Protein AF-A0A7V7WGE4-F1 (afdb_monomer_lite)

Radius of gyration: 20.39 Å; chains: 1; bounding box: 43×36×59 Å

Structure (mmCIF, N/CA/C/O backbone):
data_AF-A0A7V7WGE4-F1
#
_entry.id   AF-A0A7V7WGE4-F1
#
loop_
_atom_site.group_PDB
_atom_site.id
_atom_site.type_symbol
_atom_site.label_atom_id
_atom_site.label_alt_id
_atom_site.label_comp_id
_atom_site.label_asym_id
_atom_site.label_entity_id
_atom_site.label_seq_id
_atom_site.pdbx_PDB_ins_code
_atom_site.Cartn_x
_atom_site.Cartn_y
_atom_site.Cartn_z
_atom_site.occupancy
_atom_site.B_iso_or_equiv
_atom_site.auth_seq_id
_atom_site.auth_comp_id
_atom_site.auth_asym_id
_atom_site.auth_atom_id
_atom_site.pdbx_PDB_model_num
ATOM 1 N N . MET A 1 1 ? -24.271 3.094 22.160 1.00 56.28 1 MET A N 1
ATOM 2 C CA . MET A 1 1 ? -23.841 1.713 21.839 1.00 56.28 1 MET A CA 1
ATOM 3 C C . MET A 1 1 ? -24.392 1.219 20.500 1.00 56.28 1 MET A C 1
ATOM 5 O O . MET A 1 1 ? -23.586 0.823 19.673 1.00 56.28 1 MET A O 1
ATOM 9 N N . ALA A 1 2 ? -25.699 1.333 20.217 1.00 59.91 2 ALA A N 1
ATOM 10 C CA . ALA A 1 2 ? -26.280 0.928 18.921 1.00 59.91 2 ALA A CA 1
ATOM 11 C C . ALA A 1 2 ? -25.629 1.605 17.692 1.00 59.91 2 ALA A C 1
ATOM 13 O O . ALA A 1 2 ? -25.224 0.922 16.760 1.00 59.91 2 ALA A O 1
ATOM 14 N N . ALA A 1 3 ? -25.415 2.927 17.729 1.00 64.38 3 ALA A N 1
ATOM 15 C CA . ALA A 1 3 ? -24.743 3.652 16.642 1.00 64.38 3 ALA A CA 1
ATOM 16 C C . ALA A 1 3 ? -23.284 3.203 16.406 1.00 64.38 3 ALA A C 1
ATOM 18 O O . ALA A 1 3 ? -22.806 3.195 15.277 1.00 64.38 3 ALA A O 1
ATOM 19 N N . PHE A 1 4 ? -22.579 2.787 17.463 1.00 61.03 4 PHE A N 1
ATOM 20 C CA . PHE A 1 4 ? -21.207 2.279 17.366 1.00 61.03 4 PHE A CA 1
ATOM 21 C C . PHE A 1 4 ? -21.173 0.867 16.754 1.00 61.03 4 PHE A C 1
ATOM 23 O O . PHE A 1 4 ? -20.333 0.566 15.906 1.00 61.03 4 PHE A O 1
ATOM 30 N N . ALA A 1 5 ? -22.127 0.011 17.129 1.00 63.66 5 ALA A N 1
ATOM 31 C CA . ALA A 1 5 ? -22.290 -1.312 16.532 1.00 63.66 5 ALA A CA 1
ATOM 32 C C . ALA A 1 5 ? -22.647 -1.226 15.035 1.00 63.66 5 ALA A C 1
ATOM 34 O O . ALA A 1 5 ? -22.050 -1.931 14.223 1.00 63.66 5 ALA A O 1
ATOM 35 N N . GLU A 1 6 ? -23.542 -0.313 14.648 1.00 67.88 6 GLU A N 1
ATOM 36 C CA . GLU A 1 6 ? -23.908 -0.113 13.240 1.00 67.88 6 GLU A CA 1
ATOM 37 C C . GLU A 1 6 ? -22.726 0.434 12.421 1.00 67.88 6 GLU A C 1
ATOM 39 O O . GLU A 1 6 ? -22.428 -0.087 11.348 1.00 67.88 6 GLU A O 1
ATOM 44 N N . ALA A 1 7 ? -21.979 1.409 12.958 1.00 68.88 7 ALA A N 1
ATOM 45 C CA . ALA A 1 7 ? -20.787 1.954 12.304 1.00 68.88 7 ALA A CA 1
ATOM 46 C C . ALA A 1 7 ? -19.710 0.879 12.067 1.00 68.88 7 ALA A C 1
ATOM 48 O O . ALA A 1 7 ? -19.158 0.775 10.973 1.00 68.88 7 ALA A O 1
ATOM 49 N N . THR A 1 8 ? -19.445 0.022 13.057 1.00 65.44 8 THR A N 1
ATOM 50 C CA . THR A 1 8 ? -18.474 -1.078 12.898 1.00 65.44 8 THR A CA 1
ATOM 51 C C . THR A 1 8 ? -18.952 -2.172 11.936 1.00 65.44 8 THR A C 1
ATOM 53 O O . THR A 1 8 ? -18.119 -2.807 11.283 1.00 65.44 8 THR A O 1
ATOM 56 N N . ARG A 1 9 ? -20.270 -2.388 11.806 1.00 71.88 9 ARG A N 1
ATOM 57 C CA . ARG A 1 9 ? -20.852 -3.297 10.805 1.00 71.88 9 ARG A CA 1
ATOM 58 C C . ARG A 1 9 ? -20.742 -2.718 9.395 1.00 71.88 9 ARG A C 1
ATOM 60 O O . ARG A 1 9 ? -20.326 -3.436 8.492 1.00 71.88 9 ARG A O 1
ATOM 67 N N . ALA A 1 10 ? -21.044 -1.432 9.219 1.00 71.00 10 ALA A N 1
ATOM 68 C CA . ALA A 1 10 ? -20.917 -0.741 7.938 1.00 71.00 10 ALA A CA 1
ATOM 69 C C . ALA A 1 10 ? -19.468 -0.750 7.431 1.00 71.00 10 ALA A C 1
ATOM 71 O O . ALA A 1 10 ? -19.230 -1.124 6.285 1.00 71.00 10 ALA A O 1
ATOM 72 N N . ILE A 1 11 ? -18.497 -0.441 8.300 1.00 67.56 11 ILE A N 1
ATOM 73 C CA . ILE A 1 11 ? -17.067 -0.504 7.961 1.00 67.56 11 ILE A CA 1
ATOM 74 C C . ILE A 1 11 ? -16.686 -1.907 7.480 1.00 67.56 11 ILE A C 1
ATOM 76 O O . ILE A 1 11 ? -16.043 -2.034 6.446 1.00 67.56 11 ILE A O 1
ATOM 80 N N . ALA A 1 12 ? -17.124 -2.962 8.175 1.00 68.38 12 ALA A N 1
ATOM 81 C CA . ALA A 1 12 ? -16.819 -4.335 7.775 1.00 68.38 12 ALA A CA 1
ATOM 82 C C . ALA A 1 12 ? -17.408 -4.700 6.400 1.00 68.38 12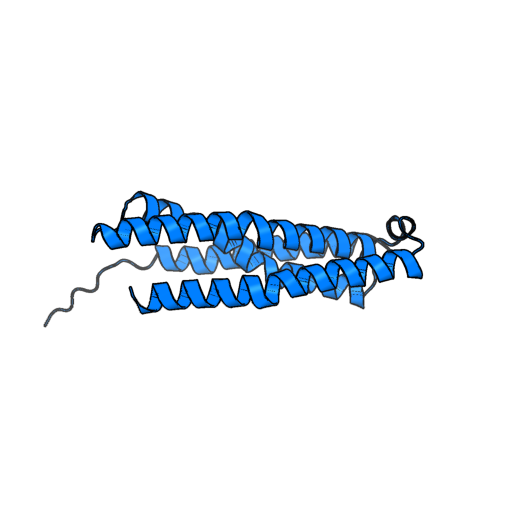 ALA A C 1
ATOM 84 O O . ALA A 1 12 ? -16.722 -5.318 5.593 1.00 68.38 12 ALA A O 1
ATOM 85 N N . VAL A 1 13 ? -18.640 -4.273 6.106 1.00 74.94 13 VAL A N 1
ATOM 86 C CA . VAL A 1 13 ? -19.286 -4.524 4.805 1.00 74.94 13 VAL A CA 1
ATOM 87 C C . VAL A 1 13 ? -18.585 -3.776 3.671 1.00 74.94 13 VAL A C 1
ATOM 89 O O . VAL A 1 13 ? -18.322 -4.370 2.630 1.00 74.94 13 VAL A O 1
ATOM 92 N N . PHE A 1 14 ? -18.241 -2.499 3.862 1.00 72.06 14 PHE A N 1
ATOM 93 C CA . PHE A 1 14 ? -17.467 -1.740 2.870 1.00 72.06 14 PHE A CA 1
ATOM 94 C C . PHE A 1 14 ? -16.088 -2.352 2.638 1.00 72.06 14 PHE A C 1
ATOM 96 O O . PHE A 1 14 ? -15.587 -2.383 1.517 1.00 72.06 14 PHE A O 1
ATOM 103 N N . TYR A 1 15 ? -15.483 -2.873 3.696 1.00 68.31 15 TYR A N 1
ATOM 104 C CA . TYR A 1 15 ? -14.172 -3.476 3.623 1.00 68.31 15 TYR A CA 1
ATOM 105 C C . TYR A 1 15 ? -14.170 -4.798 2.848 1.00 68.31 15 TYR A C 1
ATOM 107 O O . TYR A 1 15 ? -13.448 -4.939 1.859 1.00 68.31 15 TYR A O 1
ATOM 115 N N . ASP A 1 16 ? -15.021 -5.739 3.263 1.00 71.69 16 ASP A N 1
ATOM 116 C CA . ASP A 1 16 ? -15.140 -7.052 2.627 1.00 71.69 16 ASP A CA 1
ATOM 117 C C . ASP A 1 16 ? -15.747 -6.937 1.211 1.00 71.69 16 ASP A C 1
ATOM 119 O O . ASP A 1 16 ? -15.432 -7.742 0.337 1.00 71.69 16 ASP A O 1
ATOM 123 N N . GLY A 1 17 ? -16.587 -5.924 0.963 1.00 75.81 17 GLY A N 1
ATOM 124 C CA . GLY A 1 17 ? -17.274 -5.720 -0.314 1.00 75.81 17 GLY A CA 1
ATOM 125 C C . GLY A 1 17 ? -16.529 -4.863 -1.343 1.00 75.81 17 GLY A C 1
ATOM 126 O O . GLY A 1 17 ? -16.735 -5.060 -2.537 1.00 75.81 17 GLY A O 1
ATOM 127 N N . VAL A 1 18 ? -15.680 -3.919 -0.920 1.00 77.44 18 VAL A N 1
ATOM 128 C CA . VAL A 1 18 ? -15.034 -2.950 -1.832 1.00 77.44 18 VAL A CA 1
ATOM 129 C C . VAL A 1 18 ? -13.517 -2.981 -1.716 1.00 77.44 18 VAL A C 1
ATOM 131 O O . VAL A 1 18 ? -12.833 -3.101 -2.731 1.00 77.44 18 VAL A O 1
ATOM 134 N N . VAL A 1 19 ? -12.980 -2.901 -0.497 1.00 75.31 19 VAL A N 1
ATOM 135 C CA . VAL A 1 19 ? -11.532 -2.737 -0.287 1.00 75.31 19 VAL A CA 1
ATOM 136 C C . VAL A 1 19 ? -10.770 -3.995 -0.692 1.00 75.31 19 VAL A C 1
ATOM 138 O O . VAL A 1 19 ? -9.869 -3.921 -1.526 1.00 75.31 19 VAL A O 1
ATOM 141 N N . VAL A 1 20 ? -11.161 -5.162 -0.169 1.00 77.94 20 VAL A N 1
ATOM 142 C CA . VAL A 1 20 ? -10.478 -6.429 -0.483 1.00 77.94 20 VAL A CA 1
ATOM 143 C C . VAL A 1 20 ? -10.621 -6.797 -1.967 1.00 77.94 20 VAL A C 1
ATOM 145 O O . VAL A 1 20 ? -9.596 -7.067 -2.602 1.00 77.94 20 VAL A O 1
ATOM 148 N N . PRO A 1 21 ? -11.826 -6.762 -2.577 1.00 83.88 21 PRO A N 1
ATOM 149 C CA . PRO A 1 21 ? -11.964 -7.021 -4.009 1.00 83.88 21 PRO A CA 1
ATOM 150 C C . PRO A 1 21 ? -11.198 -6.018 -4.878 1.00 83.88 21 PRO A C 1
ATOM 152 O O . PRO A 1 21 ? -10.557 -6.420 -5.848 1.00 83.88 21 PRO A O 1
ATOM 155 N N . GLY A 1 22 ? -11.212 -4.730 -4.518 1.00 84.75 22 GLY A N 1
ATOM 156 C CA . GLY A 1 22 ? -10.472 -3.688 -5.230 1.00 84.75 22 GLY A CA 1
ATOM 157 C C . GLY A 1 22 ? -8.961 -3.912 -5.186 1.00 84.75 22 GLY A C 1
ATOM 158 O O . GLY A 1 22 ? -8.292 -3.825 -6.215 1.00 84.75 22 GLY A O 1
ATOM 159 N N . ALA A 1 23 ? -8.427 -4.283 -4.023 1.00 83.88 23 ALA A N 1
ATOM 160 C CA . ALA A 1 23 ? -7.012 -4.584 -3.861 1.00 83.88 23 ALA A CA 1
ATOM 161 C C . ALA A 1 23 ? -6.585 -5.840 -4.644 1.00 83.88 23 ALA A C 1
ATOM 163 O O . ALA A 1 23 ? -5.535 -5.836 -5.286 1.00 83.88 23 ALA A O 1
ATOM 164 N N . LEU A 1 24 ? -7.416 -6.890 -4.668 1.00 86.88 24 LEU A N 1
ATOM 165 C CA . LEU A 1 24 ? -7.177 -8.083 -5.491 1.00 86.88 24 LEU A CA 1
ATOM 166 C C . LEU A 1 24 ? -7.210 -7.766 -6.991 1.00 86.88 24 LEU A C 1
ATOM 168 O O . LEU A 1 24 ? -6.374 -8.265 -7.748 1.00 86.88 24 LEU A O 1
ATOM 172 N N . LEU A 1 25 ? -8.145 -6.919 -7.425 1.00 90.00 25 LEU A N 1
ATOM 173 C CA . LEU A 1 25 ? -8.228 -6.462 -8.810 1.00 90.00 25 LEU A CA 1
ATOM 174 C C . LEU A 1 25 ? -6.981 -5.660 -9.199 1.00 90.00 25 LEU A C 1
ATOM 176 O O . LEU A 1 25 ? -6.397 -5.914 -10.251 1.00 90.00 25 LEU A O 1
ATOM 180 N N . LEU A 1 26 ? -6.528 -4.735 -8.349 1.00 88.75 26 LEU A N 1
ATOM 181 C CA . LEU A 1 26 ? -5.289 -3.977 -8.560 1.00 88.75 26 LEU A CA 1
ATOM 182 C C . LEU A 1 26 ? -4.060 -4.890 -8.618 1.00 88.75 26 LEU A C 1
ATOM 184 O O . LEU A 1 26 ? -3.258 -4.770 -9.541 1.00 88.75 26 LEU A O 1
ATOM 188 N N . ALA A 1 27 ? -3.936 -5.840 -7.690 1.00 88.94 27 ALA A N 1
ATOM 189 C CA . ALA A 1 27 ? -2.809 -6.769 -7.652 1.00 88.94 27 ALA A CA 1
ATOM 190 C C . ALA A 1 27 ? -2.747 -7.649 -8.911 1.00 88.94 27 ALA A C 1
ATOM 192 O O . ALA A 1 27 ? -1.685 -7.815 -9.511 1.00 88.94 27 ALA A O 1
ATOM 193 N N . THR A 1 28 ? -3.890 -8.186 -9.343 1.00 91.56 28 THR A N 1
ATOM 194 C CA . THR A 1 28 ? -3.970 -9.052 -10.529 1.00 91.56 28 THR A CA 1
ATOM 195 C C . THR A 1 28 ? -3.764 -8.269 -11.824 1.00 91.56 28 THR A C 1
ATOM 197 O O . THR A 1 28 ? -2.955 -8.677 -12.656 1.00 91.56 28 THR A O 1
ATOM 200 N N . SER A 1 29 ? -4.431 -7.124 -11.990 1.00 93.00 29 SER A N 1
ATOM 201 C CA . SER A 1 29 ? -4.286 -6.280 -13.185 1.00 93.00 29 SER A CA 1
ATOM 202 C C . SER A 1 29 ? -2.897 -5.639 -13.296 1.00 93.00 29 SER A C 1
ATOM 204 O O . SER A 1 29 ? -2.305 -5.640 -14.376 1.00 93.00 29 SER A O 1
ATOM 206 N N . GLY A 1 30 ? -2.337 -5.157 -12.184 1.00 89.56 30 GLY A N 1
ATOM 207 C CA . GLY A 1 30 ? -0.977 -4.624 -12.113 1.00 89.56 30 GLY A CA 1
ATOM 208 C C . GLY A 1 30 ? 0.076 -5.703 -12.357 1.00 89.56 30 GLY A C 1
ATOM 209 O O . GLY A 1 30 ? 0.974 -5.508 -13.174 1.00 89.56 30 GLY A O 1
ATOM 210 N N . GLY A 1 31 ? -0.074 -6.875 -11.733 1.00 90.81 31 GLY A N 1
ATOM 211 C CA . GLY A 1 31 ? 0.794 -8.030 -11.974 1.00 90.81 31 GLY A CA 1
ATOM 212 C C . GLY A 1 31 ? 0.769 -8.479 -13.436 1.00 90.81 31 GLY A C 1
ATOM 213 O O . GLY A 1 31 ? 1.819 -8.699 -14.035 1.00 90.81 31 GLY A O 1
ATOM 214 N N . TRP A 1 32 ? -0.416 -8.524 -14.051 1.00 93.25 32 TRP A N 1
ATOM 215 C CA . TRP A 1 32 ? -0.559 -8.813 -15.479 1.00 93.25 32 TRP A CA 1
ATOM 216 C C . TRP A 1 32 ? 0.172 -7.788 -16.358 1.00 93.25 32 TRP A C 1
ATOM 218 O O . TRP A 1 32 ? 0.871 -8.160 -17.304 1.00 93.25 32 TRP A O 1
ATOM 228 N N . LEU A 1 33 ? 0.064 -6.494 -16.038 1.00 91.38 33 LEU A N 1
ATOM 229 C CA . LEU A 1 33 ? 0.781 -5.434 -16.750 1.00 91.38 33 LEU A CA 1
ATOM 230 C C . LEU A 1 33 ? 2.303 -5.595 -16.621 1.00 91.38 33 LEU A C 1
ATOM 232 O O . LEU A 1 33 ? 3.012 -5.464 -17.616 1.00 91.38 33 LEU A O 1
ATOM 236 N N . ILE A 1 34 ? 2.800 -5.911 -15.424 1.00 91.81 34 ILE A N 1
ATOM 237 C CA . ILE A 1 34 ? 4.227 -6.153 -15.169 1.00 91.81 34 ILE A CA 1
ATOM 238 C C . ILE A 1 34 ? 4.726 -7.329 -16.013 1.00 91.81 34 ILE A C 1
ATOM 240 O O . ILE A 1 34 ? 5.713 -7.202 -16.737 1.00 91.81 34 ILE A O 1
ATOM 244 N N . VAL A 1 35 ? 4.003 -8.449 -16.004 1.00 92.19 35 VAL A N 1
ATOM 245 C CA . VAL A 1 35 ? 4.373 -9.635 -16.789 1.00 92.19 35 VAL A CA 1
ATOM 246 C C . VAL A 1 35 ? 4.392 -9.331 -18.285 1.00 92.19 35 VAL A C 1
ATOM 248 O O . VAL A 1 35 ? 5.347 -9.679 -18.974 1.00 92.19 35 VAL A O 1
ATOM 251 N N . THR A 1 36 ? 3.366 -8.648 -18.793 1.00 92.81 36 THR A N 1
ATOM 252 C CA . THR A 1 36 ? 3.205 -8.434 -20.239 1.00 92.81 36 THR A CA 1
ATOM 253 C C . THR A 1 36 ? 4.044 -7.290 -20.805 1.00 92.81 36 THR A C 1
ATOM 255 O O . THR A 1 36 ? 4.451 -7.361 -21.963 1.00 92.81 36 THR A O 1
ATOM 258 N N . ARG A 1 37 ? 4.296 -6.222 -20.038 1.00 90.88 37 ARG A N 1
ATOM 259 C CA . ARG A 1 37 ? 5.014 -5.021 -20.513 1.00 90.88 37 ARG A CA 1
ATOM 260 C C . ARG A 1 37 ? 6.453 -4.923 -20.030 1.00 90.88 37 ARG A C 1
ATOM 262 O O . ARG A 1 37 ? 7.236 -4.229 -20.670 1.00 90.88 37 ARG A O 1
ATOM 269 N N . TYR A 1 38 ? 6.789 -5.602 -18.938 1.00 88.06 38 TYR A N 1
ATOM 270 C CA . TYR A 1 38 ? 8.098 -5.529 -18.290 1.00 88.06 38 TYR A CA 1
ATOM 271 C C . TYR A 1 38 ? 8.754 -6.907 -18.148 1.00 88.06 38 TYR A C 1
ATOM 273 O O . TYR A 1 38 ? 9.587 -7.090 -17.271 1.00 88.06 38 TYR A O 1
ATOM 281 N N . GLY A 1 39 ? 8.373 -7.886 -18.978 1.00 86.19 39 GLY A N 1
ATOM 282 C CA . GLY A 1 39 ? 9.073 -9.175 -19.066 1.00 86.19 39 GLY A CA 1
ATOM 283 C C . GLY A 1 39 ? 8.986 -10.043 -17.806 1.00 86.19 39 GLY A C 1
ATOM 284 O O . GLY A 1 39 ? 9.827 -10.911 -17.587 1.00 86.19 39 GLY A O 1
ATOM 285 N N . GLY A 1 40 ? 7.994 -9.819 -16.939 1.00 85.44 40 GLY A N 1
ATOM 286 C CA . GLY A 1 40 ? 7.924 -10.510 -15.654 1.00 85.44 40 GLY A CA 1
ATOM 287 C C . GLY A 1 40 ? 8.931 -9.918 -14.682 1.00 85.44 40 GLY A C 1
ATOM 288 O O . GLY A 1 40 ? 8.672 -8.841 -14.164 1.00 85.44 40 GLY A O 1
ATOM 289 N N . TRP A 1 41 ? 10.046 -10.610 -14.431 1.00 88.94 41 TRP A N 1
ATOM 290 C CA . TRP A 1 41 ? 11.061 -10.218 -13.441 1.00 88.94 41 TRP A CA 1
ATOM 291 C C . TRP A 1 41 ? 11.958 -9.056 -13.882 1.00 88.94 41 TRP A C 1
ATOM 293 O O . TRP A 1 41 ? 12.589 -8.432 -13.028 1.00 88.94 41 TRP A O 1
ATOM 303 N N . ASP A 1 42 ? 11.979 -8.704 -15.170 1.00 88.88 42 ASP A N 1
ATOM 304 C CA . ASP A 1 42 ? 12.819 -7.600 -15.655 1.00 88.88 42 ASP A CA 1
ATOM 305 C C . ASP A 1 42 ? 12.392 -6.240 -15.084 1.00 88.88 42 ASP A C 1
ATOM 307 O O . ASP A 1 42 ? 13.205 -5.318 -15.017 1.00 88.88 42 ASP A O 1
ATOM 311 N N . PHE A 1 43 ? 11.165 -6.134 -14.559 1.00 88.56 43 PHE A N 1
ATOM 312 C CA . PHE A 1 43 ? 10.689 -4.972 -13.803 1.00 88.56 43 PHE A CA 1
ATOM 313 C C . PHE A 1 43 ? 11.584 -4.600 -12.612 1.00 88.56 43 PHE A C 1
ATOM 315 O O . PHE A 1 43 ? 11.582 -3.441 -12.203 1.00 88.56 43 PHE A O 1
ATOM 322 N N . LEU A 1 44 ? 12.366 -5.547 -12.076 1.00 90.81 44 LEU A N 1
ATOM 323 C CA . LEU A 1 44 ? 13.326 -5.294 -10.999 1.00 90.81 44 LEU A CA 1
ATOM 324 C C . LEU A 1 44 ? 14.411 -4.282 -11.396 1.00 90.81 44 LEU A C 1
ATOM 326 O O . LEU A 1 44 ? 14.981 -3.621 -10.532 1.00 90.81 44 LEU A O 1
ATOM 330 N N . HIS A 1 45 ? 14.653 -4.111 -12.698 1.00 90.94 45 HIS A N 1
ATOM 331 C CA . HIS A 1 45 ? 15.567 -3.105 -13.242 1.00 90.94 45 HIS A CA 1
ATOM 332 C C . HIS A 1 45 ? 14.906 -1.735 -13.445 1.00 90.94 45 HIS A C 1
ATOM 334 O O . HIS A 1 45 ? 15.550 -0.818 -13.947 1.00 90.94 45 HIS A O 1
ATOM 340 N N . VAL A 1 46 ? 13.627 -1.586 -13.084 1.00 92.25 46 VAL A N 1
ATOM 341 C CA . VAL A 1 46 ? 12.844 -0.354 -13.221 1.00 92.25 46 VAL A CA 1
ATOM 342 C C . VAL A 1 46 ? 12.551 0.195 -11.817 1.00 92.25 46 VAL A C 1
ATOM 344 O O . VAL A 1 46 ? 11.551 -0.186 -11.203 1.00 92.25 46 VAL A O 1
ATOM 347 N N . PRO A 1 47 ? 13.397 1.091 -11.273 1.00 90.94 47 PRO A N 1
ATOM 348 C CA . PRO A 1 47 ? 13.398 1.404 -9.840 1.00 90.94 47 PRO A CA 1
ATOM 349 C C . PRO A 1 47 ? 12.077 1.959 -9.309 1.00 90.94 47 PRO A C 1
ATOM 351 O O . PRO A 1 47 ? 11.609 1.543 -8.251 1.00 90.94 47 PRO A O 1
ATOM 354 N N . TRP A 1 48 ? 11.428 2.850 -10.057 1.00 92.94 48 TRP A N 1
ATOM 355 C CA . TRP A 1 48 ? 10.131 3.400 -9.663 1.00 92.94 48 TRP A CA 1
ATOM 356 C C . TRP A 1 48 ? 9.037 2.330 -9.575 1.00 92.94 48 TRP A C 1
ATOM 358 O O . TRP A 1 48 ? 8.203 2.383 -8.673 1.00 92.94 48 TRP A O 1
ATOM 368 N N . LEU A 1 49 ? 9.063 1.336 -10.467 1.00 91.81 49 LEU A N 1
ATOM 369 C CA . LEU A 1 49 ? 8.080 0.256 -10.503 1.00 91.81 49 LEU A CA 1
ATOM 370 C C . LEU A 1 49 ? 8.306 -0.717 -9.345 1.00 91.81 49 LEU A C 1
ATOM 372 O O . LEU A 1 49 ? 7.346 -1.117 -8.689 1.00 91.81 49 LEU A O 1
ATOM 376 N N . VAL A 1 50 ? 9.569 -1.020 -9.029 1.00 93.31 50 VAL A N 1
ATOM 377 C CA . VAL A 1 50 ? 9.934 -1.761 -7.811 1.00 93.31 50 VAL A CA 1
ATOM 378 C C . VAL A 1 50 ? 9.425 -1.036 -6.571 1.00 93.31 50 VAL A C 1
ATOM 380 O O . VAL A 1 50 ? 8.768 -1.653 -5.735 1.00 93.31 50 VAL A O 1
ATOM 383 N N . GLY A 1 51 ? 9.670 0.274 -6.473 1.00 91.12 51 GLY A N 1
ATOM 384 C CA . GLY A 1 51 ? 9.190 1.093 -5.363 1.00 91.12 51 GLY A CA 1
ATOM 385 C C . GLY A 1 51 ? 7.669 1.028 -5.209 1.00 91.12 51 GLY A C 1
ATOM 386 O O . GLY A 1 51 ? 7.183 0.750 -4.117 1.00 91.12 51 GLY A O 1
ATOM 387 N N . MET A 1 52 ? 6.917 1.196 -6.301 1.00 93.50 52 MET A N 1
ATOM 388 C CA . MET A 1 52 ? 5.453 1.084 -6.279 1.00 93.50 52 MET A CA 1
ATOM 389 C C . MET A 1 52 ? 4.976 -0.296 -5.815 1.00 93.50 52 MET A C 1
ATOM 391 O O . MET A 1 52 ? 4.086 -0.370 -4.975 1.00 93.50 52 MET A O 1
ATOM 395 N N . VAL A 1 53 ? 5.563 -1.382 -6.332 1.00 92.06 53 VAL A N 1
ATOM 396 C CA . VAL A 1 53 ? 5.169 -2.755 -5.969 1.00 92.06 53 VAL A CA 1
ATOM 397 C C . VAL A 1 53 ? 5.458 -3.039 -4.498 1.00 92.06 53 VAL A C 1
ATOM 399 O O . VAL A 1 53 ? 4.604 -3.584 -3.803 1.00 92.06 53 VAL A O 1
ATOM 402 N N . VAL A 1 54 ? 6.635 -2.649 -4.003 1.00 91.75 54 VAL A N 1
ATOM 403 C CA . VAL A 1 54 ? 7.017 -2.856 -2.599 1.00 91.75 54 VA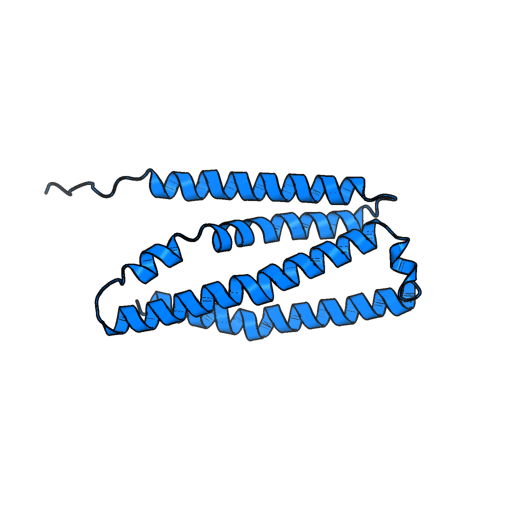L A CA 1
ATOM 404 C C . VAL A 1 54 ? 6.105 -2.068 -1.660 1.00 91.75 54 VAL A C 1
ATOM 406 O O . VAL A 1 54 ? 5.618 -2.633 -0.683 1.00 91.75 54 VAL A O 1
ATOM 409 N N . LEU A 1 55 ? 5.835 -0.796 -1.964 1.00 90.88 55 LEU A N 1
ATOM 410 C CA . LEU A 1 55 ? 4.951 0.042 -1.149 1.00 90.88 55 LEU A CA 1
ATOM 411 C C . LEU A 1 55 ? 3.504 -0.450 -1.180 1.00 90.88 55 LEU A C 1
ATOM 413 O O . LEU A 1 55 ? 2.876 -0.535 -0.131 1.00 90.88 55 LEU A O 1
ATOM 417 N N . PHE A 1 56 ? 3.008 -0.865 -2.346 1.00 89.81 56 PHE A N 1
ATOM 418 C CA . PHE A 1 56 ? 1.678 -1.457 -2.467 1.00 89.81 56 PHE A CA 1
ATOM 419 C C . PHE A 1 56 ? 1.554 -2.754 -1.657 1.00 89.81 56 PHE A C 1
ATOM 421 O O . PHE A 1 56 ? 0.567 -2.952 -0.957 1.00 89.81 56 PHE A O 1
ATOM 428 N N . LEU A 1 57 ? 2.554 -3.642 -1.714 1.00 88.31 57 LEU A N 1
ATOM 429 C CA . LEU A 1 57 ? 2.561 -4.864 -0.902 1.00 88.31 57 LEU A CA 1
ATOM 430 C C . LEU A 1 57 ? 2.602 -4.548 0.594 1.00 88.31 57 LEU A C 1
ATOM 432 O O . LEU A 1 57 ? 1.937 -5.225 1.378 1.00 88.31 57 LEU A O 1
ATOM 436 N N . PHE A 1 58 ? 3.358 -3.523 0.986 1.00 86.38 58 PHE A N 1
ATOM 437 C CA . PHE A 1 58 ? 3.415 -3.061 2.366 1.00 86.38 58 PHE A CA 1
ATOM 438 C C . PHE A 1 58 ? 2.044 -2.562 2.852 1.00 86.38 58 PHE A C 1
ATOM 440 O O . PHE A 1 58 ? 1.528 -3.112 3.828 1.00 86.38 58 PHE A O 1
ATOM 447 N N . GLU A 1 59 ? 1.410 -1.630 2.129 1.00 82.56 59 GLU A N 1
ATOM 448 C CA . GLU A 1 59 ? 0.049 -1.149 2.432 1.00 82.56 59 GLU A CA 1
ATOM 449 C C . GLU A 1 59 ? -0.958 -2.300 2.452 1.00 82.56 59 GLU A C 1
ATOM 451 O O . GLU A 1 59 ? -1.802 -2.400 3.345 1.00 82.56 59 GLU A O 1
ATOM 456 N N . PHE A 1 60 ? -0.842 -3.227 1.499 1.00 80.62 60 PHE A N 1
ATOM 457 C CA . PHE A 1 60 ? -1.732 -4.372 1.417 1.00 80.62 60 PHE A CA 1
ATOM 458 C C . PHE A 1 60 ? -1.630 -5.263 2.660 1.00 80.62 60 PHE A C 1
ATOM 460 O O . PHE A 1 60 ? -2.655 -5.686 3.195 1.00 80.62 60 PHE A O 1
ATOM 467 N N . VAL A 1 61 ? -0.421 -5.555 3.145 1.00 79.62 61 VAL A N 1
ATOM 468 C CA . VAL A 1 61 ? -0.214 -6.402 4.331 1.00 79.62 61 VAL A CA 1
ATOM 469 C C . VAL A 1 61 ? -0.637 -5.677 5.611 1.00 79.62 61 VAL A C 1
ATOM 471 O O . VAL A 1 61 ? -1.358 -6.250 6.438 1.00 79.62 61 VAL A O 1
ATOM 474 N N . GLU A 1 62 ? -0.219 -4.425 5.776 1.00 72.88 62 GLU A N 1
ATOM 475 C CA . GLU A 1 62 ? -0.528 -3.605 6.948 1.00 72.88 62 GLU A CA 1
ATOM 476 C C . GLU A 1 62 ? -2.040 -3.351 7.062 1.00 72.88 62 GLU A C 1
ATOM 478 O O . GLU A 1 62 ? -2.657 -3.690 8.081 1.00 72.88 62 GLU A O 1
ATOM 483 N N . GLY A 1 63 ? -2.651 -2.853 5.983 1.00 65.12 63 GLY A N 1
ATOM 484 C CA . GLY A 1 63 ? -4.069 -2.522 5.896 1.00 65.12 63 GLY A CA 1
ATOM 485 C C . GLY A 1 63 ? -4.976 -3.750 5.948 1.00 65.12 63 GLY A C 1
ATOM 486 O O . GLY A 1 63 ? -5.913 -3.771 6.750 1.00 65.12 63 GLY A O 1
ATOM 487 N N . ASN A 1 64 ? -4.687 -4.795 5.156 1.00 67.75 64 ASN A N 1
ATOM 488 C CA . ASN A 1 64 ? -5.578 -5.960 5.005 1.00 67.75 64 ASN A CA 1
ATOM 489 C C . ASN A 1 64 ? -5.420 -7.059 6.039 1.00 67.75 64 ASN A C 1
ATOM 491 O O . ASN A 1 64 ? -6.369 -7.814 6.279 1.00 67.75 64 ASN A O 1
ATOM 495 N N . THR A 1 65 ? -4.276 -7.131 6.712 1.00 67.31 65 THR A N 1
ATOM 496 C CA . THR A 1 65 ? -4.021 -8.219 7.660 1.00 67.31 65 THR A CA 1
ATOM 497 C C . THR A 1 65 ? -3.872 -7.703 9.081 1.00 67.31 65 THR A C 1
ATOM 499 O O . THR A 1 65 ? -4.635 -8.101 9.965 1.00 67.31 65 THR A O 1
ATOM 502 N N . ILE A 1 66 ? -2.929 -6.795 9.326 1.00 65.38 66 ILE A N 1
ATOM 503 C CA . ILE A 1 66 ? -2.553 -6.409 10.694 1.00 65.38 66 ILE A CA 1
ATOM 504 C C . ILE A 1 66 ? -3.641 -5.542 11.333 1.00 65.38 66 ILE A C 1
ATOM 506 O O . ILE A 1 66 ? -4.156 -5.877 12.408 1.00 65.38 66 ILE A O 1
ATOM 510 N N . THR A 1 67 ? -4.057 -4.478 10.647 1.00 64.19 67 THR A N 1
ATOM 511 C CA . THR A 1 67 ? -5.096 -3.562 11.139 1.00 64.19 67 THR A CA 1
ATOM 512 C C . THR A 1 67 ? -6.453 -4.261 11.245 1.00 64.19 67 THR A C 1
ATOM 514 O O . THR A 1 67 ? -7.179 -4.065 12.223 1.00 64.19 67 THR A O 1
ATOM 517 N N . ARG A 1 68 ? -6.758 -5.185 10.323 1.00 64.94 68 ARG A N 1
ATOM 518 C CA . ARG A 1 68 ? -7.965 -6.028 10.363 1.00 64.94 68 ARG A CA 1
ATOM 519 C C . ARG A 1 68 ? -8.015 -6.928 11.597 1.00 64.94 68 ARG A C 1
ATOM 521 O O . ARG A 1 68 ? -9.043 -6.982 12.274 1.00 64.94 68 ARG A O 1
ATOM 528 N N . ILE A 1 69 ? -6.923 -7.626 11.914 1.00 67.56 69 ILE A N 1
ATOM 529 C CA . ILE A 1 69 ? -6.858 -8.497 13.099 1.00 67.56 69 ILE A CA 1
ATOM 530 C C . ILE A 1 69 ? -7.016 -7.669 14.380 1.00 67.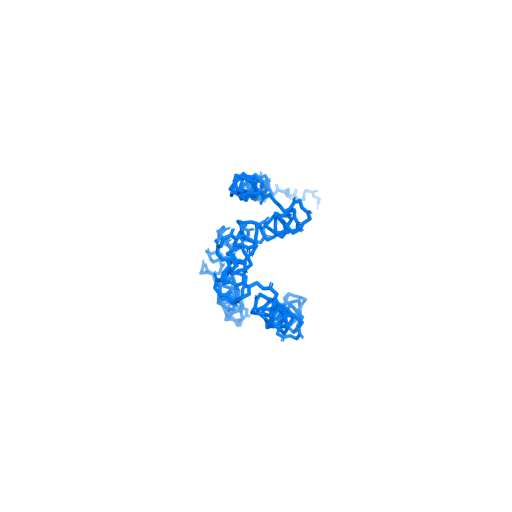56 69 ILE A C 1
ATOM 532 O O . ILE A 1 69 ? -7.763 -8.072 15.276 1.00 67.56 69 ILE A O 1
ATOM 536 N N . ALA A 1 70 ? -6.365 -6.506 14.459 1.00 66.31 70 ALA A N 1
ATOM 537 C CA . ALA A 1 70 ? -6.491 -5.602 15.600 1.00 66.31 70 ALA A CA 1
ATOM 538 C C . ALA A 1 70 ? -7.934 -5.091 15.768 1.00 66.31 70 ALA A C 1
ATOM 540 O O . ALA A 1 70 ? -8.496 -5.171 16.862 1.00 66.31 70 ALA A O 1
ATOM 541 N N . PHE A 1 71 ? -8.574 -4.651 14.681 1.00 66.81 71 PHE A N 1
ATOM 542 C CA . PHE A 1 71 ? -9.953 -4.160 14.706 1.00 66.81 71 PHE A CA 1
ATOM 543 C C . PHE A 1 71 ? -10.963 -5.255 15.068 1.00 66.81 71 PHE A C 1
ATOM 545 O O . PHE A 1 71 ? -11.851 -5.034 15.891 1.00 66.81 71 PHE A O 1
ATOM 552 N N . MET A 1 72 ? -10.810 -6.462 14.516 1.00 69.06 72 MET A N 1
ATOM 553 C CA . MET A 1 72 ? -11.681 -7.599 14.836 1.00 69.06 72 MET A CA 1
ATOM 554 C C . MET A 1 72 ? -11.552 -8.025 16.302 1.00 69.06 72 MET A C 1
ATOM 556 O O . MET A 1 72 ? -12.563 -8.316 16.945 1.00 69.06 72 MET A O 1
ATOM 560 N N . ARG A 1 73 ? -10.333 -8.005 16.862 1.00 71.69 73 ARG A N 1
ATOM 561 C CA . 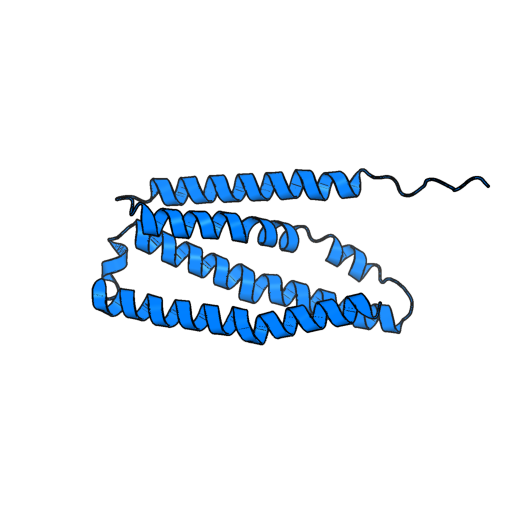ARG A 1 73 ? -10.111 -8.228 18.300 1.00 71.69 73 ARG A CA 1
ATOM 562 C C . ARG A 1 73 ? -10.776 -7.147 19.146 1.00 71.69 73 ARG A C 1
ATOM 564 O O . ARG A 1 73 ? -11.470 -7.482 20.103 1.00 71.69 73 ARG A O 1
ATOM 571 N N . LEU A 1 74 ? -10.630 -5.878 18.764 1.00 69.00 74 LEU A N 1
ATOM 572 C CA . LEU A 1 74 ? -11.269 -4.759 19.456 1.00 69.00 74 LEU A CA 1
ATOM 573 C C . LEU A 1 74 ? -12.801 -4.876 19.423 1.00 69.00 74 LEU A C 1
ATOM 575 O O . LEU A 1 74 ? -13.452 -4.695 20.450 1.00 69.00 74 LEU A O 1
ATOM 579 N N . ARG A 1 75 ? -13.381 -5.245 18.272 1.00 69.12 75 ARG A N 1
ATOM 580 C CA . ARG A 1 75 ? -14.831 -5.434 18.109 1.00 69.12 75 ARG A CA 1
ATOM 581 C C . ARG A 1 75 ? -15.356 -6.584 18.962 1.00 69.12 75 ARG A C 1
ATOM 583 O O . ARG A 1 75 ? -16.413 -6.452 19.571 1.00 69.12 75 ARG A O 1
ATOM 590 N N . ARG A 1 76 ? -14.612 -7.690 19.033 1.00 73.31 76 ARG A N 1
ATOM 591 C CA . ARG A 1 76 ? -14.954 -8.832 19.887 1.00 73.31 76 ARG A CA 1
ATOM 592 C C . ARG A 1 76 ? -14.950 -8.443 21.368 1.00 73.31 76 ARG A C 1
ATOM 594 O O . ARG A 1 76 ? -15.953 -8.650 22.038 1.00 73.31 76 ARG A O 1
ATOM 601 N N . LEU A 1 77 ? -13.881 -7.797 21.836 1.00 70.31 77 LEU A N 1
ATOM 602 C CA . LEU A 1 77 ? -13.781 -7.311 23.217 1.00 70.31 77 LEU A CA 1
ATOM 603 C C . LEU A 1 77 ? -14.898 -6.307 23.554 1.00 70.31 77 LEU A C 1
ATOM 605 O O . LEU A 1 77 ? -15.408 -6.304 24.675 1.00 70.31 77 LEU A O 1
ATOM 609 N N . ALA A 1 78 ? -15.301 -5.469 22.591 1.00 65.25 78 ALA A N 1
ATOM 610 C CA . ALA A 1 78 ? -16.409 -4.521 22.742 1.00 65.25 78 ALA A CA 1
ATOM 611 C C . ALA A 1 78 ? -17.772 -5.191 22.843 1.00 65.25 78 ALA A C 1
ATOM 613 O O . ALA A 1 78 ? -18.586 -4.768 23.663 1.00 65.25 78 ALA A O 1
ATOM 614 N N . ALA A 1 79 ? -18.011 -6.241 22.061 1.00 68.06 79 ALA A N 1
ATOM 615 C CA . ALA A 1 79 ? -19.229 -7.032 22.171 1.00 68.06 79 ALA A CA 1
ATOM 616 C C . ALA A 1 79 ? -19.316 -7.744 23.532 1.00 68.06 79 ALA A C 1
ATOM 618 O O . ALA A 1 79 ? -20.362 -7.694 24.173 1.00 68.06 79 ALA A O 1
ATOM 619 N N . GLU A 1 80 ? -18.206 -8.324 24.000 1.00 70.56 80 GLU A N 1
ATOM 620 C CA . GLU A 1 80 ? -18.111 -9.003 25.301 1.00 70.56 80 GLU A CA 1
ATOM 621 C C . GLU A 1 80 ? -18.330 -8.014 26.468 1.00 70.56 80 GLU A C 1
ATOM 623 O O . GLU A 1 80 ? -19.188 -8.233 27.317 1.00 70.56 80 GLU A O 1
ATOM 628 N N . SER A 1 81 ? -17.672 -6.850 26.443 1.00 61.06 81 SER A N 1
ATOM 629 C CA . SER A 1 81 ? -17.824 -5.819 27.491 1.00 61.06 81 SER A CA 1
ATOM 630 C C . SER A 1 81 ? -19.219 -5.174 27.504 1.00 61.06 81 SER A C 1
ATOM 632 O O . SER A 1 81 ? -19.742 -4.810 28.555 1.00 61.06 81 SER A O 1
ATOM 634 N N . SER A 1 82 ? -19.849 -5.021 26.332 1.00 62.34 82 SER A N 1
ATOM 635 C CA . SER A 1 82 ? -21.205 -4.468 26.240 1.00 62.34 82 SER A CA 1
ATOM 636 C C . SER A 1 82 ? -22.270 -5.437 26.759 1.00 62.34 82 SER A C 1
ATOM 638 O O . SER A 1 82 ? -23.329 -4.968 27.173 1.00 62.34 82 SER A O 1
ATOM 640 N N . ALA A 1 83 ? -22.009 -6.748 26.741 1.00 63.06 83 ALA A N 1
ATOM 641 C CA . ALA A 1 83 ? -22.892 -7.751 27.336 1.00 63.06 83 ALA A CA 1
ATOM 642 C C . ALA A 1 83 ? -22.827 -7.739 28.876 1.00 63.06 83 ALA A C 1
ATOM 644 O O . ALA A 1 83 ? -23.818 -8.037 29.534 1.00 63.06 83 ALA A O 1
ATOM 645 N N . GLU A 1 84 ? -21.691 -7.331 29.447 1.00 64.50 84 GLU A N 1
ATOM 646 C CA . GLU A 1 84 ? -21.455 -7.258 30.898 1.00 64.50 84 GLU A CA 1
ATOM 647 C C . GLU A 1 84 ? -21.840 -5.900 31.519 1.00 64.50 84 GLU A C 1
ATOM 649 O O . GLU A 1 84 ? -21.791 -5.727 32.736 1.00 64.50 84 GLU A O 1
ATOM 654 N N . GLY A 1 85 ? -22.229 -4.913 30.701 1.00 57.81 85 GLY A N 1
ATOM 655 C CA . GLY A 1 85 ? -22.659 -3.589 31.166 1.00 57.81 85 GLY A CA 1
ATOM 656 C C . GLY A 1 85 ? -21.541 -2.717 31.759 1.00 57.81 85 GLY A C 1
ATOM 657 O O . GLY A 1 85 ? -21.823 -1.633 32.267 1.00 57.81 85 GLY A O 1
ATOM 658 N N . GLN A 1 86 ? -20.278 -3.151 31.680 1.00 59.06 86 GLN A N 1
ATOM 659 C CA . GLN A 1 86 ? -19.115 -2.429 32.199 1.00 59.06 86 GLN A CA 1
ATOM 660 C C . GLN A 1 86 ? -18.002 -2.350 31.151 1.00 59.06 86 GLN A C 1
ATOM 662 O O . GLN A 1 86 ? -17.765 -3.271 30.373 1.00 59.06 86 GLN A O 1
ATOM 667 N N . CYS A 1 87 ? -17.287 -1.226 31.124 1.00 58.25 87 CYS A N 1
ATOM 668 C CA . CYS A 1 87 ? -16.176 -1.032 30.198 1.00 58.25 87 CYS A CA 1
ATOM 669 C C . CYS A 1 87 ? -14.950 -1.814 30.705 1.00 58.25 87 CYS A C 1
ATOM 671 O O . CYS A 1 87 ? -14.277 -1.368 31.635 1.00 58.25 87 CYS A O 1
ATOM 673 N N . SER A 1 88 ? -14.667 -2.983 30.120 1.00 66.00 88 SER A N 1
ATOM 674 C CA . SER A 1 88 ? -13.549 -3.831 30.548 1.00 66.00 88 SER A CA 1
ATOM 675 C C . SER A 1 88 ? -12.204 -3.087 30.448 1.00 66.00 88 SER A C 1
ATOM 677 O O . SER A 1 88 ? -11.909 -2.467 29.418 1.00 66.00 88 SER A O 1
ATOM 679 N N . PRO A 1 89 ? -11.318 -3.171 31.460 1.00 63.97 89 PRO A N 1
ATOM 680 C CA . PRO A 1 89 ? -9.985 -2.565 31.411 1.00 63.97 89 PRO A CA 1
ATOM 681 C C . PRO A 1 89 ? -9.103 -3.119 30.277 1.00 63.97 89 PRO A C 1
ATOM 683 O O . PRO A 1 89 ? -8.170 -2.439 29.843 1.00 63.97 89 PRO A O 1
ATOM 686 N N . ALA A 1 90 ? -9.404 -4.313 29.749 1.00 63.84 90 ALA A N 1
ATOM 687 C CA . ALA A 1 90 ? -8.758 -4.853 28.550 1.00 63.84 90 ALA A CA 1
ATOM 688 C C . ALA A 1 90 ? -9.098 -4.032 27.293 1.00 63.84 90 ALA A C 1
ATOM 690 O O . ALA A 1 90 ? -8.239 -3.801 26.442 1.00 63.84 90 ALA A O 1
ATOM 691 N N . LEU A 1 91 ? -10.322 -3.510 27.216 1.00 60.44 91 LEU A N 1
ATOM 692 C CA . LEU A 1 91 ? -10.817 -2.721 26.094 1.00 60.44 91 LEU A CA 1
ATOM 693 C C . LEU A 1 91 ? -10.211 -1.316 26.053 1.00 60.44 91 LEU A C 1
ATOM 695 O O . LEU A 1 91 ? -9.822 -0.832 24.993 1.00 60.44 91 LEU A O 1
ATOM 699 N N . LEU A 1 92 ? -10.053 -0.685 27.220 1.00 62.44 92 LEU A N 1
ATOM 700 C CA . LEU A 1 92 ? -9.338 0.589 27.361 1.00 62.44 92 LEU A CA 1
ATOM 701 C C . LEU A 1 92 ? -7.854 0.463 26.994 1.00 62.44 92 LEU A C 1
ATOM 703 O O . LEU A 1 92 ? -7.277 1.394 26.432 1.00 62.44 92 LEU A O 1
ATOM 707 N N . ARG A 1 93 ? -7.236 -0.688 27.285 1.00 64.81 93 ARG A N 1
ATOM 708 C CA . ARG A 1 93 ? -5.834 -0.967 26.948 1.00 64.81 93 ARG A CA 1
ATOM 709 C C . ARG A 1 93 ? -5.650 -1.205 25.449 1.00 64.81 93 ARG A C 1
ATOM 711 O O . ARG A 1 93 ? -4.706 -0.678 24.870 1.00 64.81 93 ARG A O 1
ATOM 718 N N . GLU A 1 94 ? -6.586 -1.910 24.816 1.00 62.59 94 GLU A N 1
ATOM 719 C CA . GLU A 1 94 ? -6.546 -2.164 23.374 1.00 62.59 94 GLU A CA 1
ATOM 720 C C . GLU A 1 94 ? -6.904 -0.910 22.556 1.00 62.59 94 GLU A C 1
ATOM 722 O O . GLU A 1 94 ? -6.257 -0.637 21.547 1.00 62.59 94 GLU A O 1
ATOM 727 N N . ARG A 1 95 ? -7.824 -0.057 23.043 1.00 59.88 95 ARG A N 1
ATOM 728 C CA . ARG A 1 95 ? -8.105 1.275 22.459 1.00 59.88 95 ARG A CA 1
ATOM 729 C C . ARG A 1 95 ? -6.891 2.214 22.508 1.00 59.88 95 ARG A C 1
ATOM 731 O O . ARG A 1 95 ? -6.786 3.116 21.686 1.00 59.88 95 ARG A O 1
ATOM 738 N N . ARG A 1 96 ? -5.984 2.025 23.474 1.00 57.25 96 ARG A N 1
ATOM 739 C CA . ARG A 1 96 ? -4.739 2.802 23.621 1.00 57.25 96 ARG A CA 1
ATOM 740 C C . ARG A 1 96 ? -3.591 2.297 22.745 1.00 57.25 96 ARG A C 1
ATOM 742 O O . ARG A 1 96 ? -2.512 2.886 22.798 1.00 57.25 96 ARG A O 1
ATOM 749 N N . ARG A 1 97 ? -3.771 1.236 21.946 1.00 59.09 97 ARG A N 1
ATOM 750 C CA . ARG A 1 97 ? -2.740 0.860 20.973 1.00 59.09 97 ARG A CA 1
ATOM 751 C C . ARG A 1 97 ? -2.613 1.983 19.945 1.00 59.09 97 ARG A C 1
ATOM 753 O O . ARG A 1 97 ? -3.531 2.249 19.184 1.00 59.09 97 ARG A O 1
ATOM 760 N N . LEU A 1 98 ? -1.450 2.626 19.945 1.00 55.34 98 LEU A N 1
ATOM 761 C CA . LEU A 1 98 ? -1.081 3.692 19.012 1.00 55.34 98 LEU A CA 1
ATOM 762 C C . LEU A 1 98 ? -0.849 3.168 17.588 1.00 55.34 98 LEU A C 1
ATOM 764 O O . LEU A 1 98 ? -0.945 3.938 16.640 1.00 55.34 98 LEU A O 1
ATOM 768 N N . LEU A 1 99 ? -0.576 1.864 17.444 1.00 56.66 99 LEU A N 1
ATOM 769 C CA . LEU A 1 99 ? -0.271 1.237 16.157 1.00 56.66 99 LEU A CA 1
ATOM 770 C C . LEU A 1 99 ? -1.402 1.427 15.128 1.00 56.66 99 LEU A C 1
ATOM 772 O O . LEU A 1 99 ? -1.119 2.047 14.115 1.00 56.66 99 LEU A O 1
ATOM 776 N N . PRO A 1 100 ? -2.665 1.016 15.372 1.00 60.62 100 PRO A N 1
ATOM 777 C CA . PRO A 1 100 ? -3.745 1.176 14.391 1.00 60.62 100 PRO A CA 1
ATOM 778 C C . PRO A 1 100 ? -3.982 2.622 13.931 1.00 60.62 100 PRO A C 1
ATOM 780 O O . PRO A 1 100 ? -4.297 2.857 12.768 1.00 60.62 100 PRO A O 1
ATOM 783 N N . SER A 1 101 ? -3.817 3.602 14.826 1.00 61.28 101 SER A N 1
ATOM 784 C CA . SER A 1 101 ? -3.935 5.021 14.467 1.00 61.28 101 SER A CA 1
ATOM 785 C C . SER A 1 101 ? -2.748 5.505 13.635 1.00 61.28 101 SER A C 1
ATOM 787 O O . SER A 1 101 ? -2.945 6.229 12.665 1.00 61.28 101 SER A O 1
ATOM 789 N N . PHE A 1 102 ? -1.527 5.089 13.977 1.00 59.62 102 PHE A N 1
ATOM 790 C CA . PHE A 1 102 ? -0.325 5.429 13.214 1.00 59.62 102 PHE A CA 1
ATOM 791 C C . PHE A 1 102 ? -0.380 4.850 11.797 1.00 59.62 102 PHE A C 1
ATOM 793 O O . PHE A 1 102 ? -0.183 5.580 10.830 1.00 59.62 102 PHE A O 1
ATOM 800 N N . THR A 1 103 ? -0.738 3.569 11.676 1.00 63.88 103 THR A N 1
ATOM 801 C CA . THR A 1 103 ? -0.904 2.883 10.387 1.00 63.88 103 THR A CA 1
ATOM 802 C C . THR A 1 103 ? -2.008 3.536 9.546 1.00 63.88 103 THR A C 1
ATOM 804 O O . THR A 1 103 ? -1.879 3.672 8.337 1.00 63.88 103 THR A O 1
ATOM 807 N N . HIS A 1 104 ? -3.079 4.026 10.186 1.00 68.75 104 HIS A N 1
ATOM 808 C CA . HIS A 1 104 ? -4.161 4.730 9.492 1.00 68.75 104 HIS A CA 1
ATOM 809 C C . HIS A 1 104 ? -3.715 6.076 8.905 1.00 68.75 104 HIS A C 1
ATOM 811 O O . HIS A 1 104 ? -4.121 6.429 7.802 1.00 68.75 104 HIS A O 1
ATOM 817 N N . PHE A 1 105 ? -2.867 6.826 9.615 1.00 71.12 105 PHE A N 1
ATOM 818 C CA . PHE A 1 105 ? -2.316 8.082 9.096 1.00 71.12 105 PHE A CA 1
ATOM 819 C C . PHE A 1 105 ? -1.185 7.882 8.086 1.00 71.12 105 PHE A C 1
ATOM 821 O O . PHE A 1 105 ? -0.864 8.827 7.371 1.00 71.12 105 PHE A O 1
ATOM 828 N N . LEU A 1 106 ? -0.584 6.691 8.031 1.00 78.88 106 LEU A N 1
ATOM 829 C CA . LEU A 1 106 ? 0.486 6.357 7.092 1.00 78.88 106 LEU A CA 1
ATOM 830 C C . LEU A 1 106 ? -0.037 5.994 5.692 1.00 78.88 106 LEU A C 1
ATOM 832 O O . LEU A 1 106 ? 0.654 6.261 4.714 1.00 78.88 106 LEU A O 1
ATOM 836 N N . ASP A 1 107 ? -1.266 5.486 5.600 1.00 79.94 107 ASP A N 1
ATOM 837 C CA . ASP A 1 107 ? -1.907 5.023 4.360 1.00 79.94 107 ASP A CA 1
ATOM 838 C C . ASP A 1 107 ? -1.992 6.124 3.280 1.00 79.94 107 ASP A C 1
ATOM 840 O O . ASP A 1 107 ? -1.442 6.003 2.191 1.00 79.94 107 ASP A O 1
ATOM 844 N N . LEU A 1 108 ? -2.590 7.281 3.593 1.00 81.94 108 LEU A N 1
ATOM 845 C CA . LEU A 1 108 ? -2.731 8.372 2.615 1.00 81.94 108 LEU A CA 1
ATOM 846 C C . LEU A 1 108 ? -1.369 8.922 2.118 1.00 81.94 108 LEU A C 1
ATOM 848 O O . LEU A 1 108 ? -1.208 9.120 0.909 1.00 81.94 108 LEU A O 1
ATOM 852 N N . PRO A 1 109 ? -0.375 9.186 2.988 1.00 86.25 109 PRO A N 1
ATOM 853 C CA . PRO A 1 109 ? 0.962 9.572 2.548 1.00 86.25 109 PRO A CA 1
ATOM 854 C C . PRO A 1 109 ? 1.669 8.518 1.688 1.00 86.25 109 PRO A C 1
ATOM 856 O O . PRO A 1 109 ? 2.307 8.897 0.707 1.00 86.25 109 PRO A O 1
ATOM 859 N N . VAL A 1 110 ? 1.573 7.224 2.014 1.00 87.88 110 VAL A N 1
ATOM 860 C CA . VAL A 1 110 ? 2.217 6.168 1.214 1.00 87.88 110 VAL A CA 1
ATOM 861 C C . VAL A 1 110 ? 1.553 6.047 -0.160 1.00 87.88 110 VAL A C 1
ATOM 863 O O . VAL A 1 110 ? 2.272 6.020 -1.164 1.00 87.88 110 VAL A O 1
ATOM 866 N N . LEU A 1 111 ? 0.225 6.163 -0.246 1.00 88.50 111 LEU A N 1
ATOM 867 C CA . LEU A 1 111 ? -0.494 6.236 -1.520 1.00 88.50 111 LEU A CA 1
ATOM 868 C C . LEU A 1 111 ? 0.000 7.401 -2.393 1.00 88.50 111 LEU A C 1
ATOM 870 O O . LEU A 1 111 ? 0.207 7.238 -3.598 1.00 88.50 111 LEU A O 1
ATOM 874 N N . LEU A 1 112 ? 0.243 8.575 -1.800 1.00 90.06 112 LEU A N 1
ATOM 875 C CA . LEU A 1 112 ? 0.812 9.721 -2.520 1.00 90.06 112 LEU A CA 1
ATOM 876 C C . LEU A 1 112 ? 2.223 9.434 -3.045 1.00 90.06 112 LEU A C 1
ATOM 878 O O . LEU A 1 112 ? 2.547 9.842 -4.161 1.00 90.06 112 LEU A O 1
ATOM 882 N N . VAL A 1 113 ? 3.049 8.711 -2.284 1.00 91.44 113 VAL A N 1
ATOM 883 C CA . VAL A 1 113 ? 4.381 8.285 -2.740 1.00 91.44 113 VAL A CA 1
ATOM 884 C C . VAL A 1 113 ? 4.260 7.310 -3.912 1.00 91.44 113 VAL A C 1
ATOM 886 O O . VAL A 1 113 ? 4.939 7.499 -4.921 1.00 91.44 113 VAL A O 1
ATOM 889 N N . ILE A 1 114 ? 3.364 6.319 -3.837 1.00 91.81 114 ILE A N 1
ATOM 890 C CA . ILE A 1 114 ? 3.100 5.374 -4.936 1.00 91.81 114 ILE A CA 1
ATOM 891 C C . ILE A 1 114 ? 2.686 6.131 -6.206 1.00 91.81 114 ILE A C 1
ATOM 893 O O . ILE A 1 114 ? 3.241 5.891 -7.282 1.00 91.81 114 ILE A O 1
ATOM 897 N N . LEU A 1 115 ? 1.758 7.084 -6.088 1.00 91.88 115 LEU A N 1
ATOM 898 C CA . LEU A 1 115 ? 1.317 7.920 -7.208 1.00 91.88 115 LEU A CA 1
ATOM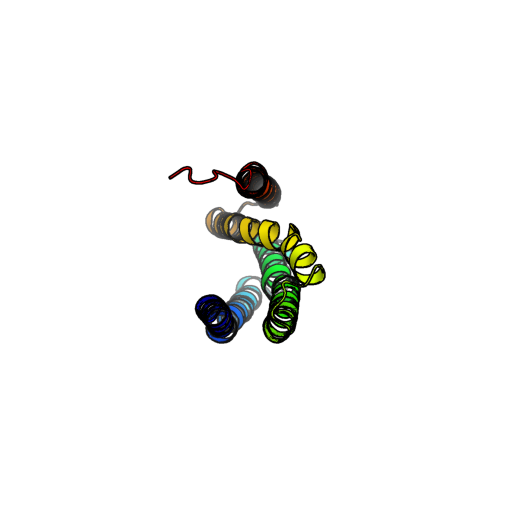 899 C C . LEU A 1 115 ? 2.464 8.766 -7.774 1.00 91.88 115 LEU A C 1
ATOM 901 O O . LEU A 1 115 ? 2.643 8.820 -8.992 1.00 91.88 115 LEU A O 1
ATOM 905 N N . ALA A 1 116 ? 3.273 9.384 -6.912 1.00 91.06 116 ALA A N 1
ATOM 906 C CA . ALA A 1 116 ? 4.423 10.178 -7.333 1.00 91.06 116 ALA A CA 1
ATOM 907 C C . ALA A 1 116 ? 5.446 9.334 -8.108 1.00 91.06 116 ALA A C 1
ATOM 909 O O . ALA A 1 116 ? 5.942 9.785 -9.140 1.00 91.06 116 ALA A O 1
ATOM 910 N N . LEU A 1 117 ? 5.716 8.098 -7.675 1.00 91.75 117 LEU A N 1
ATOM 911 C CA . LEU A 1 117 ? 6.593 7.172 -8.399 1.00 91.75 117 LEU A CA 1
ATOM 912 C C . LEU A 1 117 ? 6.039 6.817 -9.783 1.00 91.75 117 LEU A C 1
ATOM 914 O O . LEU A 1 117 ? 6.794 6.817 -10.756 1.00 91.75 117 LEU A O 1
ATOM 918 N N . GLY A 1 118 ? 4.730 6.578 -9.894 1.00 90.06 118 GLY A N 1
ATOM 919 C CA . GLY A 1 118 ? 4.085 6.259 -11.172 1.00 90.06 118 GLY A CA 1
ATOM 920 C C . GLY A 1 118 ? 4.066 7.427 -12.163 1.00 90.06 118 GLY A C 1
ATOM 921 O O . GLY A 1 118 ? 4.182 7.211 -13.373 1.00 90.06 118 GLY A O 1
ATOM 922 N N . VAL A 1 119 ? 3.948 8.659 -11.660 1.00 93.62 119 VAL A N 1
ATOM 923 C CA . VAL A 1 119 ? 3.921 9.882 -12.478 1.00 93.62 119 VAL A CA 1
ATOM 924 C C . VAL A 1 119 ? 5.327 10.322 -12.874 1.00 93.62 119 VAL A C 1
ATOM 926 O O . VAL A 1 119 ? 5.585 10.556 -14.053 1.00 93.62 119 VAL A O 1
ATOM 929 N N . LEU A 1 120 ? 6.234 10.434 -11.902 1.00 92.62 120 LEU A N 1
ATOM 930 C CA . LEU A 1 120 ? 7.566 11.009 -12.107 1.00 92.62 120 LEU A CA 1
ATOM 931 C C . LEU A 1 120 ? 8.571 9.998 -12.662 1.00 92.62 120 LEU A C 1
ATOM 933 O O . LEU A 1 120 ? 9.547 10.409 -13.281 1.00 92.62 120 LEU A O 1
ATOM 937 N N . LYS A 1 121 ? 8.328 8.695 -12.461 1.00 92.88 121 LYS A N 1
ATOM 938 C CA . LYS A 1 121 ? 9.150 7.584 -12.970 1.00 92.88 121 LYS A CA 1
ATOM 939 C C . LYS A 1 121 ? 10.657 7.809 -12.764 1.00 92.88 121 LYS A C 1
ATOM 941 O O . LYS A 1 121 ? 11.413 7.784 -13.738 1.00 92.88 121 LYS A O 1
ATOM 946 N N . PRO A 1 122 ? 11.104 8.053 -11.517 1.00 92.25 122 PRO A N 1
ATOM 947 C CA . PRO A 1 122 ? 12.511 8.301 -11.228 1.00 92.25 122 PRO A CA 1
ATOM 948 C C . PRO A 1 122 ? 13.396 7.144 -11.708 1.00 92.25 122 PRO A C 1
ATOM 950 O O . PRO A 1 122 ? 13.011 5.973 -11.657 1.00 92.25 122 PRO A O 1
ATOM 953 N N . ALA A 1 123 ? 14.602 7.489 -12.156 1.00 91.62 123 ALA A N 1
ATOM 954 C CA . ALA A 1 123 ? 15.586 6.528 -12.648 1.00 91.62 123 ALA A CA 1
ATOM 955 C C . ALA A 1 123 ? 16.270 5.733 -11.523 1.00 91.62 123 ALA A C 1
ATOM 957 O O . ALA A 1 123 ? 16.977 4.770 -11.800 1.00 91.62 123 ALA A O 1
ATOM 958 N N . ASP A 1 124 ? 16.061 6.124 -10.267 1.00 92.19 124 ASP A N 1
ATOM 959 C CA . ASP A 1 124 ? 16.661 5.525 -9.083 1.00 92.19 124 ASP A CA 1
ATOM 960 C C . ASP A 1 124 ? 15.681 5.547 -7.890 1.00 92.19 124 ASP A C 1
ATOM 962 O O . ASP A 1 124 ? 14.578 6.094 -7.965 1.00 92.19 124 ASP A O 1
ATOM 966 N N . LEU A 1 125 ? 16.067 4.909 -6.782 1.00 91.62 125 LEU A N 1
ATOM 967 C CA . LEU A 1 125 ? 15.208 4.731 -5.604 1.00 91.62 125 LEU A CA 1
ATOM 968 C C . LEU A 1 125 ? 15.213 5.921 -4.633 1.00 91.62 125 LEU A C 1
ATOM 970 O O . LEU A 1 125 ? 14.511 5.865 -3.621 1.00 91.62 125 LEU A O 1
ATOM 974 N N . SER A 1 126 ? 15.966 6.993 -4.900 1.00 90.81 126 SER A N 1
ATOM 975 C CA . SER A 1 126 ? 16.078 8.130 -3.975 1.00 90.81 126 SER A CA 1
ATOM 976 C C . SER A 1 126 ? 14.724 8.764 -3.676 1.00 90.81 126 SER A C 1
ATOM 978 O O . SER A 1 126 ? 14.404 8.992 -2.511 1.00 90.81 126 SER A O 1
ATOM 980 N N . LEU A 1 127 ? 13.892 8.973 -4.701 1.00 88.62 127 LEU A N 1
ATOM 981 C CA . LEU A 1 127 ? 12.558 9.548 -4.537 1.00 88.62 127 LEU A CA 1
ATOM 982 C C . LEU A 1 127 ? 11.633 8.621 -3.739 1.00 88.62 127 LEU A C 1
ATOM 984 O O . LEU A 1 127 ? 10.863 9.102 -2.912 1.00 88.62 127 LEU A O 1
ATOM 988 N N . ALA A 1 128 ? 11.732 7.304 -3.947 1.00 87.62 128 ALA A N 1
ATOM 989 C CA . ALA A 1 128 ? 10.966 6.330 -3.175 1.00 87.62 128 ALA A CA 1
ATOM 990 C C . ALA A 1 128 ? 11.367 6.385 -1.695 1.00 87.62 128 ALA A C 1
ATOM 992 O O . ALA A 1 128 ? 10.510 6.507 -0.823 1.00 87.62 128 ALA A O 1
ATOM 993 N N . PHE A 1 129 ? 12.671 6.370 -1.411 1.00 90.88 129 PHE A N 1
ATOM 994 C CA . PHE A 1 129 ? 13.185 6.421 -0.046 1.00 90.88 129 PHE A CA 1
ATOM 995 C C . PHE A 1 129 ? 12.836 7.740 0.654 1.00 90.88 129 PHE A C 1
ATOM 997 O O . PHE A 1 129 ? 12.307 7.730 1.764 1.00 90.88 129 PHE A O 1
ATOM 1004 N N . ALA A 1 130 ? 13.062 8.875 -0.011 1.00 90.81 130 ALA A N 1
ATOM 1005 C CA . ALA A 1 130 ? 12.707 10.192 0.511 1.00 90.81 130 ALA A CA 1
ATOM 1006 C C . ALA A 1 130 ? 11.196 10.314 0.751 1.00 90.81 130 ALA A C 1
ATOM 1008 O O . ALA A 1 130 ? 10.779 10.803 1.799 1.00 90.81 130 ALA A O 1
ATOM 1009 N N . GLY A 1 131 ? 10.380 9.814 -0.181 1.00 89.44 131 GLY A N 1
ATOM 1010 C CA . GLY A 1 131 ? 8.928 9.768 -0.048 1.00 89.44 131 GLY A CA 1
ATOM 1011 C C . GLY A 1 131 ? 8.484 8.980 1.183 1.00 89.44 131 GLY A C 1
ATOM 1012 O O . GLY A 1 131 ? 7.692 9.490 1.971 1.00 89.44 131 GLY A O 1
ATOM 1013 N N . VAL A 1 132 ? 9.040 7.785 1.400 1.00 89.56 132 VAL A N 1
ATOM 1014 C CA . VAL A 1 132 ? 8.749 6.957 2.585 1.00 89.56 132 VAL A CA 1
ATOM 1015 C C . VAL A 1 132 ? 9.160 7.656 3.876 1.00 89.56 132 VAL A C 1
ATOM 1017 O O . VAL A 1 132 ? 8.381 7.690 4.826 1.00 89.56 132 VAL A O 1
ATOM 1020 N N . VAL A 1 133 ? 10.354 8.252 3.923 1.00 90.56 133 VAL A N 1
ATOM 1021 C CA . VAL A 1 133 ? 10.807 9.006 5.102 1.00 90.56 133 VAL A CA 1
ATOM 1022 C C . VAL A 1 133 ? 9.849 10.164 5.395 1.00 90.56 133 VAL A C 1
ATOM 1024 O O . VAL A 1 133 ? 9.409 10.319 6.533 1.00 90.56 133 VAL A O 1
ATOM 1027 N N . CYS A 1 134 ? 9.456 10.931 4.377 1.00 89.06 134 CYS A N 1
ATOM 1028 C CA . CYS A 1 134 ? 8.469 12.001 4.520 1.00 89.06 134 CYS A CA 1
ATOM 1029 C C . CYS A 1 134 ? 7.103 11.478 4.988 1.00 89.06 134 CYS A C 1
ATOM 1031 O O . CYS A 1 134 ? 6.500 12.083 5.873 1.00 89.06 134 CYS A O 1
ATOM 1033 N N . ALA A 1 135 ? 6.633 10.353 4.444 1.00 88.19 135 ALA A N 1
ATOM 1034 C CA . ALA A 1 135 ? 5.378 9.719 4.839 1.00 88.19 135 ALA A CA 1
ATOM 1035 C C . ALA A 1 135 ? 5.392 9.308 6.319 1.00 88.19 135 ALA A C 1
ATOM 1037 O O . ALA A 1 135 ? 4.465 9.639 7.058 1.00 88.19 135 ALA A O 1
ATOM 1038 N N . LEU A 1 136 ? 6.476 8.674 6.777 1.00 84.94 136 LEU A N 1
ATOM 1039 C CA . LEU A 1 136 ? 6.660 8.285 8.178 1.00 84.94 136 LEU A CA 1
ATOM 1040 C C . LEU A 1 136 ? 6.716 9.498 9.112 1.00 84.94 136 LEU A C 1
ATOM 1042 O O . LEU A 1 136 ? 6.094 9.486 10.176 1.00 84.94 136 LEU A O 1
ATOM 1046 N N . LEU A 1 137 ? 7.429 10.559 8.719 1.00 86.88 137 LEU A N 1
ATOM 1047 C CA . LEU A 1 137 ? 7.497 11.801 9.492 1.00 86.88 137 LEU A CA 1
ATOM 1048 C C . LEU A 1 137 ? 6.127 12.476 9.591 1.00 86.88 137 LEU A C 1
ATOM 1050 O O . LEU A 1 137 ? 5.736 12.908 10.675 1.00 86.88 137 LEU A O 1
ATOM 1054 N N . LEU A 1 138 ? 5.382 12.535 8.485 1.00 85.62 138 LEU A N 1
ATOM 1055 C CA . LEU A 1 138 ? 4.047 13.126 8.449 1.00 85.62 138 LEU A CA 1
ATOM 1056 C C . LEU A 1 138 ? 3.061 12.319 9.303 1.00 85.62 138 LEU A C 1
ATOM 1058 O O . LEU A 1 138 ? 2.357 12.899 10.131 1.00 85.62 138 LEU A O 1
ATOM 1062 N N . ALA A 1 139 ? 3.061 10.990 9.171 1.00 82.56 139 ALA A N 1
ATOM 1063 C CA . ALA A 1 139 ? 2.241 10.099 9.988 1.00 82.56 139 ALA A CA 1
ATOM 1064 C C . ALA A 1 139 ? 2.589 10.217 11.480 1.00 82.56 139 ALA A C 1
ATOM 1066 O O . ALA A 1 139 ? 1.696 10.306 12.327 1.00 82.56 139 ALA A O 1
ATOM 1067 N N . GLY A 1 140 ? 3.882 10.293 11.813 1.00 79.81 140 GLY A N 1
ATOM 1068 C CA . GLY A 1 140 ? 4.360 10.512 13.178 1.00 79.81 140 GLY A CA 1
ATOM 1069 C C . GLY A 1 140 ? 3.910 11.857 13.749 1.00 79.81 140 GLY A C 1
ATOM 1070 O O . GLY A 1 140 ? 3.389 11.909 14.864 1.00 79.81 140 GLY A O 1
ATOM 1071 N N . LEU A 1 141 ? 4.033 12.933 12.968 1.00 82.50 141 LEU A N 1
ATOM 1072 C CA . LEU A 1 141 ? 3.612 14.277 13.364 1.00 82.50 141 LEU A CA 1
ATOM 1073 C C . LEU A 1 141 ? 2.095 14.358 13.583 1.00 82.50 141 LEU A C 1
ATOM 1075 O O . LEU A 1 141 ? 1.645 14.912 14.588 1.00 82.50 141 LEU A O 1
ATOM 1079 N N . LEU A 1 142 ? 1.296 13.788 12.678 1.00 77.88 142 LEU A N 1
ATOM 1080 C CA . LEU A 1 142 ? -0.163 13.731 12.812 1.00 77.88 142 LEU A CA 1
ATOM 1081 C C . LEU A 1 142 ? -0.575 12.900 14.027 1.00 77.88 142 LEU A C 1
ATOM 1083 O O . LEU A 1 142 ? -1.396 13.344 14.829 1.00 77.88 142 LEU A O 1
ATOM 1087 N N . THR A 1 143 ? 0.057 11.742 14.226 1.00 74.25 143 THR A N 1
ATOM 1088 C CA . THR A 1 143 ? -0.196 10.890 15.394 1.00 74.25 143 THR A CA 1
ATOM 1089 C C . THR A 1 143 ? 0.115 11.635 16.688 1.00 74.25 143 THR A C 1
ATOM 1091 O O . THR A 1 143 ? -0.707 11.628 17.606 1.00 74.25 143 THR A O 1
ATOM 1094 N N . TRP A 1 144 ? 1.254 12.327 16.756 1.00 76.00 144 TRP A N 1
ATOM 1095 C CA . TRP A 1 144 ? 1.653 13.114 17.922 1.00 76.00 144 TRP A CA 1
ATOM 1096 C C . TRP A 1 144 ? 0.698 14.279 18.194 1.00 76.00 144 TRP A C 1
ATOM 1098 O O . TRP A 1 144 ? 0.224 14.449 19.314 1.00 76.00 144 TRP A O 1
ATOM 1108 N N . THR A 1 145 ? 0.389 15.080 17.175 1.00 77.38 145 THR A N 1
ATOM 1109 C CA . THR A 1 145 ? -0.428 16.294 17.330 1.00 77.38 145 THR A CA 1
ATOM 1110 C C . THR A 1 145 ? -1.891 15.988 17.638 1.00 77.38 145 THR A C 1
ATOM 1112 O O . THR A 1 145 ? -2.477 16.651 18.496 1.00 77.38 145 THR A O 1
ATOM 1115 N N . LEU A 1 146 ? -2.477 14.984 16.982 1.00 68.69 146 LEU A N 1
ATOM 1116 C CA . LEU A 1 146 ? -3.884 14.619 17.157 1.00 68.69 146 LEU A CA 1
ATOM 1117 C C . LEU A 1 146 ? -4.092 13.778 18.420 1.00 68.69 146 LEU A C 1
ATOM 1119 O O . LEU A 1 146 ? -4.986 14.080 19.207 1.00 68.69 146 LEU A O 1
ATOM 1123 N N . THR A 1 147 ? -3.233 12.784 18.671 1.00 63.28 147 THR A N 1
ATOM 1124 C CA . THR A 1 147 ? -3.367 11.915 19.856 1.00 63.28 147 THR A CA 1
ATOM 1125 C C . THR A 1 147 ? -2.887 12.613 21.129 1.00 63.28 147 THR A C 1
ATOM 1127 O O . THR A 1 147 ? -3.507 12.477 22.187 1.00 63.28 147 THR A O 1
ATOM 1130 N N . GLY A 1 148 ? -1.815 13.409 21.033 1.00 57.31 148 GLY A N 1
ATOM 1131 C CA . GLY A 1 148 ? -1.280 14.186 22.152 1.00 57.31 148 GLY A CA 1
ATOM 1132 C C . GLY A 1 148 ? -2.262 15.239 22.666 1.00 57.31 148 GLY A C 1
ATOM 1133 O O . GLY A 1 148 ? -2.374 15.418 23.875 1.00 57.31 148 GLY A O 1
ATOM 1134 N N . LYS A 1 149 ? -3.052 15.869 21.783 1.00 51.47 149 LYS A N 1
ATOM 1135 C CA . LYS A 1 149 ? -4.112 16.807 22.197 1.00 51.47 149 LYS A CA 1
ATOM 1136 C C . LYS A 1 149 ? -5.277 16.113 22.903 1.00 51.47 149 LYS A C 1
ATOM 1138 O O . LYS A 1 149 ? -5.735 16.616 23.921 1.00 51.47 149 LYS A O 1
ATOM 1143 N N . THR A 1 150 ? -5.702 14.932 22.450 1.00 49.41 150 THR A N 1
ATOM 1144 C CA . THR A 1 150 ? -6.790 14.176 23.106 1.00 49.41 150 THR A CA 1
ATOM 1145 C C . THR A 1 150 ? -6.454 13.643 24.503 1.00 49.41 150 THR A C 1
ATOM 1147 O O . THR A 1 150 ? -7.365 13.309 25.252 1.00 49.41 150 THR A O 1
ATOM 1150 N N . LEU A 1 151 ? -5.172 13.547 24.872 1.00 48.62 151 LEU A N 1
ATOM 1151 C CA . LEU A 1 151 ? -4.746 13.174 26.230 1.00 48.62 151 LEU A CA 1
ATOM 1152 C C . LEU A 1 151 ? -4.520 14.388 27.147 1.00 48.62 151 LEU A C 1
ATOM 1154 O O . LEU A 1 151 ? -4.401 14.209 28.356 1.00 48.62 151 LEU A O 1
ATOM 1158 N N . ALA A 1 152 ? -4.456 15.599 26.587 1.00 45.41 152 ALA A N 1
ATOM 1159 C CA . ALA A 1 152 ? -4.212 16.839 27.320 1.00 45.41 152 ALA A CA 1
ATOM 1160 C C . ALA A 1 152 ? -5.498 17.580 27.729 1.00 45.41 152 ALA A C 1
ATOM 1162 O O . ALA A 1 152 ? -5.411 18.600 28.406 1.00 45.41 152 ALA A O 1
ATOM 1163 N N . GLU A 1 153 ? -6.680 17.095 27.337 1.00 40.34 153 GLU A N 1
ATOM 1164 C CA . GLU A 1 153 ? -7.959 17.684 27.739 1.00 40.34 153 GLU A CA 1
ATOM 1165 C C . GLU A 1 153 ? -8.444 17.028 29.050 1.00 40.34 153 GLU A C 1
ATOM 1167 O O . GLU A 1 153 ? -8.812 15.848 29.052 1.00 40.34 153 GLU A O 1
ATOM 1172 N N . PRO A 1 154 ? -8.404 17.730 30.200 1.00 41.06 154 PRO A N 1
ATOM 1173 C CA . PRO A 1 154 ? -8.859 17.170 31.461 1.00 41.06 154 PRO A CA 1
ATOM 1174 C C . PRO A 1 154 ? -10.382 17.015 31.458 1.00 41.06 154 PRO A C 1
ATOM 1176 O O . PRO A 1 154 ? -11.137 17.956 31.208 1.00 41.06 154 PRO A O 1
ATOM 1179 N N . ALA A 1 155 ? -10.836 15.812 31.802 1.00 51.97 155 ALA A N 1
ATOM 1180 C CA . ALA A 1 155 ? -12.224 15.528 32.122 1.00 51.97 155 ALA A CA 1
ATOM 1181 C C . ALA A 1 155 ? -12.617 16.227 33.434 1.00 51.97 155 ALA A C 1
ATOM 1183 O O . ALA A 1 155 ? -12.468 15.632 34.492 1.00 51.97 155 ALA A O 1
ATOM 1184 N N . SER A 1 156 ? -13.095 17.474 33.365 1.00 43.75 156 SER A N 1
ATOM 1185 C CA . SER A 1 156 ? -14.146 18.033 34.238 1.00 43.75 156 SER A CA 1
ATOM 1186 C C . SER A 1 156 ? -14.247 19.553 34.072 1.00 43.75 156 SER A C 1
ATOM 1188 O O . SER A 1 156 ? -13.440 20.301 34.622 1.00 43.75 156 SER A O 1
ATOM 1190 N N . LYS A 1 157 ? -15.310 20.031 33.423 1.00 39.09 157 LYS A N 1
ATOM 1191 C CA . LYS A 1 157 ? -16.032 21.189 33.961 1.00 39.09 157 LYS A CA 1
ATOM 1192 C C . LYS A 1 157 ? -17.215 20.613 34.739 1.00 39.09 157 LYS A C 1
ATOM 1194 O O . LYS A 1 157 ? -18.090 20.036 34.092 1.00 39.09 157 LYS A O 1
ATOM 1199 N N . PRO A 1 158 ? -17.263 20.693 36.079 1.00 43.12 158 PRO A N 1
ATOM 1200 C CA . PRO A 1 158 ? -18.544 20.564 36.749 1.00 43.12 158 PRO A CA 1
ATOM 1201 C C . PRO A 1 158 ? -19.416 21.738 36.292 1.00 43.12 158 PRO A C 1
ATOM 1203 O O . PRO A 1 158 ? -18.987 22.892 36.315 1.00 43.12 158 PRO A O 1
ATOM 1206 N N . ALA A 1 159 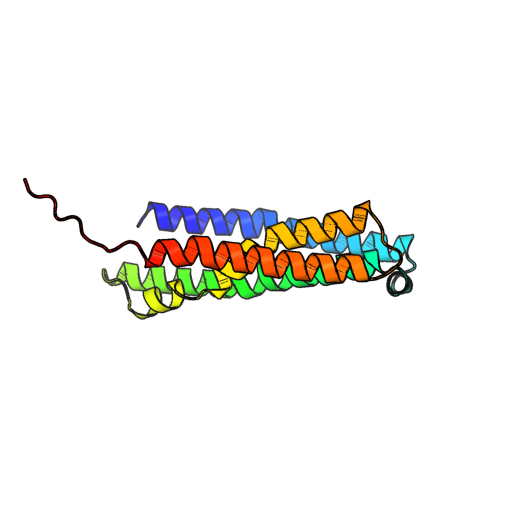? -20.609 21.422 35.797 1.00 45.44 159 ALA A N 1
ATOM 1207 C CA . ALA A 1 159 ? -21.661 22.408 35.644 1.00 45.44 159 ALA A CA 1
ATOM 1208 C C . ALA A 1 159 ? -22.092 22.816 37.058 1.00 45.44 159 ALA A C 1
ATOM 1210 O O . ALA A 1 159 ? -22.705 22.023 37.768 1.00 45.44 159 ALA A O 1
ATOM 1211 N N . GLU A 1 160 ? -21.701 24.013 37.483 1.00 42.44 160 GLU A N 1
ATOM 1212 C CA . GLU A 1 160 ? -22.374 24.707 38.576 1.00 42.44 160 GLU A CA 1
ATOM 1213 C C . GLU A 1 160 ? -23.666 25.312 38.016 1.00 42.44 160 GLU A C 1
ATOM 1215 O O . GLU A 1 160 ? -23.642 26.019 37.003 1.00 42.44 160 GLU A O 1
ATOM 1220 N N . GLY A 1 161 ? -24.782 24.974 38.659 1.00 38.78 161 GLY A N 1
ATOM 1221 C CA . GLY A 1 161 ? -26.140 25.411 38.349 1.00 38.78 161 GLY A CA 1
ATOM 1222 C C . GLY A 1 161 ? -27.137 24.640 39.192 1.00 38.78 161 GLY A C 1
ATOM 1223 O O . GLY A 1 161 ? -27.573 23.570 38.716 1.00 38.78 161 GLY A O 1
#

Secondary structure (DSSP, 8-state):
-HHHHHHHHHHHHHIIIIIHHHHHHHHHHHHHHHHHHSTTGGGGG-HHHHHHHHHHHHHHHIIIIIHHHHHHHHHHHHHHHHHTTS--HHHHHHHT-HHHHHHHHHHHHHHHHHHHHHHH--SSSHHHHHHHHHHHHHHHHHHHHHHHHHHSS-S------

Foldseek 3Di:
DVVVVVVLVVVVCCCVPPVVVVLVCCCVVLQVCCCPVCVRVNCVQQALSVLLVVLSVVLCCCVVPVLVVLSVVLVVLVVVCVVVVHDDPVNVVSVPPLSNQLSVQLNVLSVVLSVCSVVVSDSHCPSSVVSNVVSNVRSVVCSCVVVVVVVPDDPDDPDDD

Sequence (161 aa):
MAAFAEATRAIAVFYDGVVVPGALLLATSGGWLIVTRYGGWDFLHVPWLVGMVVLFLFEFVEGNTITRIAFMRLRRLAAESSAEGQCSPALLRERRRLLPSFTHFLDLPVLLVILALGVLKPADLSLAFAGVVCALLLAGLLTWTLTGKTLAEPASKPAEG

pLDDT: mean 75.4, std 14.91, range [38.78, 93.62]